Protein AF-A0A6I7HTK8-F1 (afdb_monomer_lite)

Secondary structure (DSSP, 8-state):
-EEEEES-TTSHHHHHHHHHTTT-SEEEEEES-HHHHHHHHHHHTTSS-GGGEEEEE--STT------

pLDDT: mean 95.99, std 4.66, range [68.62, 98.56]

Sequence (68 aa):
MRSLEVGCGPGVLASLIAERLSGECFVLGIDRSVKAVAAARASVTAFAFPNALSFRQASAEELALPRT

Structure (mmCIF, N/CA/C/O backbone):
data_AF-A0A6I7HTK8-F1
#
_entry.id   AF-A0A6I7HTK8-F1
#
loop_
_atom_site.group_PDB
_atom_site.id
_atom_site.type_symbol
_atom_site.label_atom_id
_atom_site.label_alt_id
_atom_site.label_comp_id
_atom_site.label_asym_id
_atom_site.label_entity_id
_atom_site.label_seq_id
_atom_site.pdbx_PDB_ins_code
_atom_site.Cartn_x
_atom_site.Cartn_y
_atom_site.Cartn_z
_atom_site.occupancy
_atom_site.B_iso_or_equiv
_atom_site.auth_seq_id
_atom_site.auth_comp_id
_atom_site.auth_asym_id
_atom_site.auth_atom_id
_atom_site.pdbx_PDB_model_num
ATOM 1 N N . MET A 1 1 ? -15.394 2.828 2.307 1.00 93.31 1 MET A N 1
ATOM 2 C CA . MET A 1 1 ? -14.869 3.324 1.003 1.00 93.31 1 MET A CA 1
ATOM 3 C C . MET A 1 1 ? -13.735 2.415 0.520 1.00 93.31 1 MET A C 1
ATOM 5 O O . MET A 1 1 ? -13.017 1.903 1.370 1.00 93.31 1 MET A O 1
ATOM 9 N N . ARG A 1 2 ? -13.552 2.204 -0.796 1.00 96.00 2 ARG A N 1
ATOM 10 C CA . ARG A 1 2 ? -12.391 1.480 -1.360 1.00 96.00 2 ARG A CA 1
ATOM 11 C C . ARG A 1 2 ? -11.624 2.398 -2.313 1.00 96.00 2 ARG A C 1
ATOM 13 O O . ARG A 1 2 ? -12.250 3.002 -3.176 1.00 96.00 2 ARG A O 1
ATOM 20 N N . SER A 1 3 ? -10.310 2.496 -2.144 1.00 96.38 3 SER A N 1
ATOM 21 C CA . SER A 1 3 ? -9.427 3.375 -2.914 1.00 96.38 3 SER A CA 1
ATOM 22 C C . SER A 1 3 ? -8.255 2.594 -3.511 1.00 96.38 3 SER A C 1
ATOM 24 O O . SER A 1 3 ? -7.808 1.599 -2.935 1.00 96.38 3 SER A O 1
ATOM 26 N N . LEU A 1 4 ? -7.768 3.054 -4.662 1.00 97.44 4 LEU A N 1
ATOM 27 C CA . LEU A 1 4 ? -6.585 2.541 -5.346 1.00 97.44 4 LEU A CA 1
ATOM 28 C C . LEU A 1 4 ? -5.571 3.678 -5.491 1.00 97.44 4 LEU A C 1
ATOM 30 O O . LEU A 1 4 ? -5.889 4.714 -6.069 1.00 97.44 4 LEU A O 1
ATOM 34 N N . GLU A 1 5 ? -4.353 3.459 -5.010 1.00 98.19 5 GLU A N 1
ATOM 35 C CA . GLU A 1 5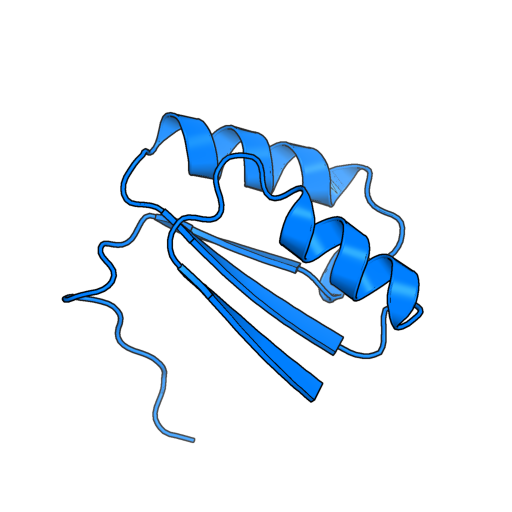 ? -3.214 4.353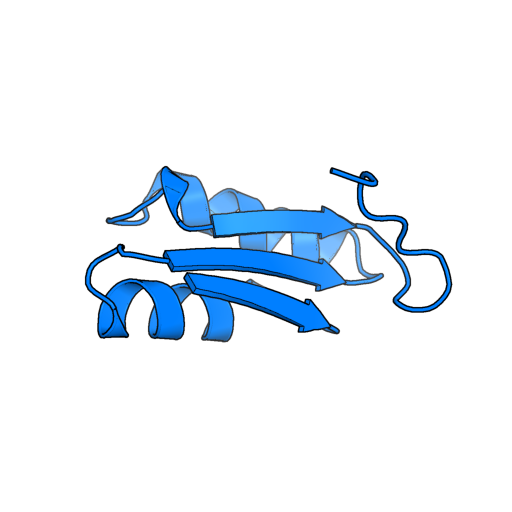 -5.203 1.00 98.19 5 GLU A CA 1
ATOM 36 C C . GLU A 1 5 ? -2.237 3.733 -6.210 1.00 98.19 5 GLU A C 1
ATOM 38 O O . GLU A 1 5 ? -1.721 2.634 -5.994 1.00 98.19 5 GLU A O 1
ATOM 43 N N . VAL A 1 6 ? -1.976 4.441 -7.311 1.00 98.00 6 VAL A N 1
ATOM 44 C CA . VAL A 1 6 ? -0.998 4.045 -8.333 1.00 98.00 6 VAL A CA 1
ATOM 45 C C . VAL A 1 6 ? 0.300 4.813 -8.113 1.00 98.00 6 VAL A C 1
ATOM 47 O O . VAL A 1 6 ? 0.295 6.040 -8.130 1.00 98.00 6 VAL A O 1
ATOM 50 N N . GLY A 1 7 ? 1.407 4.088 -7.945 1.00 98.12 7 GLY A N 1
ATOM 51 C CA . GLY A 1 7 ? 2.694 4.666 -7.560 1.00 98.12 7 GLY A CA 1
ATOM 52 C C . GLY A 1 7 ? 2.773 4.920 -6.057 1.00 98.12 7 GLY A C 1
ATOM 53 O O . GLY A 1 7 ? 3.047 6.040 -5.637 1.00 98.12 7 GLY A O 1
ATOM 54 N N . CYS A 1 8 ? 2.506 3.892 -5.243 1.00 98.19 8 CYS A N 1
ATOM 55 C CA . CYS A 1 8 ? 2.353 4.062 -3.798 1.00 98.19 8 CYS A CA 1
ATOM 56 C C . CYS A 1 8 ? 3.652 4.386 -3.048 1.00 98.19 8 CYS A C 1
ATOM 58 O O . CYS A 1 8 ? 3.605 4.760 -1.873 1.00 98.19 8 CYS A O 1
ATOM 60 N N . GLY A 1 9 ? 4.825 4.196 -3.669 1.00 98.19 9 GLY A N 1
ATOM 61 C CA . GLY A 1 9 ? 6.096 4.380 -2.977 1.00 98.19 9 GLY A CA 1
ATOM 62 C C . GLY A 1 9 ? 6.132 3.570 -1.662 1.00 98.19 9 GLY A C 1
ATOM 63 O O . GLY A 1 9 ? 5.736 2.403 -1.658 1.00 98.19 9 GLY A O 1
ATOM 64 N N . PRO A 1 10 ? 6.561 4.162 -0.531 1.00 97.06 10 PRO A N 1
ATOM 65 C CA . PRO A 1 10 ? 6.549 3.516 0.786 1.00 97.06 10 PRO A CA 1
ATOM 66 C C . PRO A 1 10 ? 5.174 3.515 1.493 1.00 97.06 10 PRO A C 1
ATOM 68 O O . PRO A 1 10 ? 5.103 3.171 2.670 1.00 97.06 10 PRO A O 1
ATOM 71 N N . GLY A 1 11 ? 4.087 3.908 0.819 1.00 97.38 11 GLY A N 1
ATOM 72 C CA . GLY A 1 11 ? 2.717 3.824 1.342 1.00 97.38 11 GLY A CA 1
ATOM 73 C C . GLY A 1 11 ? 2.267 4.991 2.229 1.00 97.38 11 GLY A C 1
ATOM 74 O O . GLY A 1 11 ? 1.282 4.855 2.946 1.00 97.38 11 GLY A O 1
ATOM 75 N N . VAL A 1 12 ? 2.961 6.136 2.199 1.00 97.62 12 VAL A N 1
ATOM 76 C CA . VAL A 1 12 ? 2.673 7.287 3.082 1.00 97.62 12 VAL A CA 1
ATOM 77 C C . VAL A 1 12 ? 1.283 7.877 2.833 1.00 97.62 12 VAL A C 1
ATOM 79 O O . VAL A 1 12 ? 0.555 8.136 3.788 1.00 97.62 12 VAL A O 1
ATOM 82 N N . LEU A 1 13 ? 0.890 8.072 1.570 1.00 98.06 13 LEU A N 1
ATOM 83 C CA . LEU A 1 13 ? -0.426 8.627 1.242 1.00 98.06 13 LEU A CA 1
ATOM 84 C C . LEU A 1 13 ? -1.551 7.677 1.673 1.00 98.06 13 LEU A C 1
ATOM 86 O O . LEU A 1 13 ? -2.495 8.123 2.324 1.00 98.06 13 LEU A O 1
ATOM 90 N N . ALA 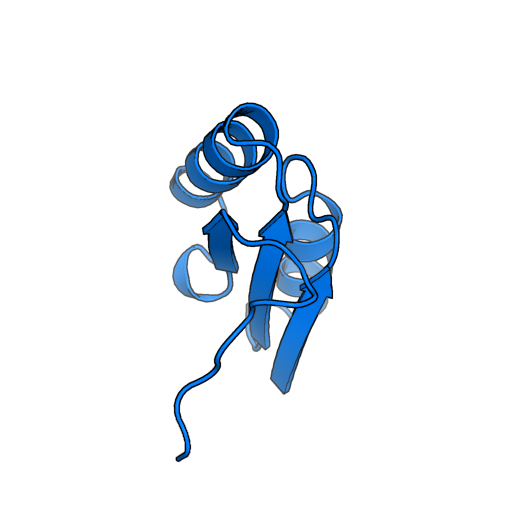A 1 14 ? -1.435 6.380 1.372 1.00 97.94 14 ALA A N 1
ATOM 91 C CA . ALA A 1 14 ? -2.384 5.374 1.841 1.00 97.94 14 ALA A CA 1
ATOM 92 C C . ALA A 1 14 ? -2.573 5.415 3.368 1.00 97.94 14 ALA A C 1
ATOM 94 O O . ALA A 1 14 ? -3.712 5.434 3.839 1.00 97.94 14 ALA A O 1
ATOM 95 N N . SER A 1 15 ? -1.480 5.504 4.135 1.00 97.19 15 SER A N 1
ATOM 96 C CA . SER A 1 15 ? -1.539 5.633 5.595 1.00 97.19 15 SER A CA 1
ATOM 97 C C . SER A 1 15 ? -2.264 6.904 6.041 1.00 97.19 15 SER A C 1
ATOM 99 O O . SER A 1 15 ? -3.158 6.824 6.879 1.00 97.19 15 SER A O 1
ATOM 101 N N . LEU A 1 16 ? -1.966 8.060 5.438 1.00 97.94 16 LEU A N 1
ATOM 102 C CA . LEU A 1 16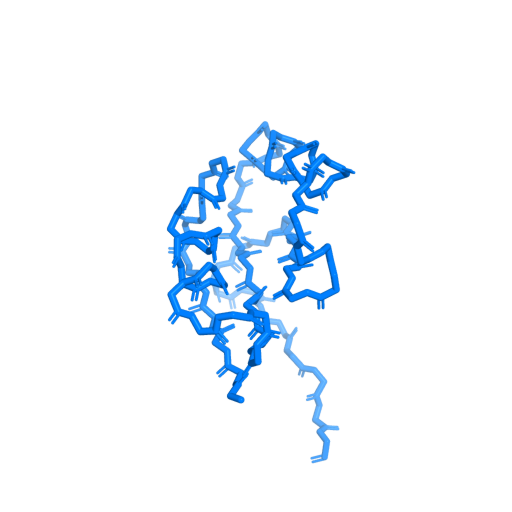 ? -2.644 9.322 5.763 1.00 97.94 16 LEU A CA 1
ATOM 103 C C . LEU A 1 16 ? -4.149 9.275 5.457 1.00 97.94 16 LEU A C 1
ATOM 105 O O . LEU A 1 16 ? -4.951 9.814 6.219 1.00 97.94 16 LEU A O 1
ATOM 109 N N . ILE A 1 17 ? -4.556 8.614 4.367 1.00 97.31 17 ILE A N 1
ATOM 110 C CA . ILE A 1 17 ? -5.975 8.398 4.044 1.00 97.31 17 ILE A CA 1
ATOM 111 C C . ILE A 1 17 ? -6.636 7.526 5.116 1.00 97.31 17 ILE A C 1
ATOM 113 O O . ILE A 1 17 ? -7.707 7.877 5.611 1.00 97.31 17 ILE A O 1
ATOM 117 N N . ALA A 1 18 ? -6.001 6.414 5.494 1.00 97.94 18 ALA A N 1
ATOM 118 C CA . ALA A 1 18 ? -6.537 5.511 6.506 1.00 97.94 18 ALA A CA 1
ATOM 119 C C . ALA A 1 18 ? -6.639 6.176 7.886 1.00 97.94 18 ALA A C 1
ATOM 121 O O . ALA A 1 18 ? -7.656 6.013 8.555 1.00 97.94 18 ALA A O 1
ATOM 122 N N . GLU A 1 19 ? -5.656 6.984 8.288 1.00 97.56 19 GLU A N 1
ATOM 123 C CA . GLU A 1 19 ? -5.731 7.795 9.511 1.00 97.56 19 GLU A CA 1
ATOM 124 C C . GLU A 1 19 ? -6.865 8.817 9.448 1.00 97.56 19 GLU A C 1
ATOM 126 O O . GLU A 1 19 ? -7.671 8.917 10.375 1.00 97.56 19 GLU A O 1
ATOM 131 N N . ARG A 1 20 ? -6.970 9.551 8.332 1.00 97.75 20 ARG A N 1
ATOM 132 C CA . ARG A 1 20 ? -7.993 10.586 8.142 1.00 97.75 20 ARG A CA 1
ATOM 133 C C . ARG A 1 20 ? -9.412 10.030 8.206 1.00 97.75 20 ARG A C 1
ATOM 135 O O . ARG A 1 20 ? -10.319 10.752 8.611 1.00 97.75 20 ARG A O 1
ATOM 142 N N . LEU A 1 21 ? -9.588 8.777 7.798 1.00 97.62 21 LEU A N 1
ATOM 143 C CA . LEU A 1 21 ? -10.860 8.061 7.816 1.00 97.62 21 LEU A CA 1
ATOM 144 C C . LEU A 1 21 ? -11.001 7.126 9.025 1.00 97.62 21 LEU A C 1
ATOM 146 O O . LEU A 1 21 ? -11.906 6.301 9.036 1.00 97.62 21 LEU A O 1
ATOM 150 N N . SER A 1 22 ? -10.114 7.221 10.023 1.00 97.56 22 SER A N 1
ATOM 151 C CA . SER A 1 22 ? -10.148 6.396 11.243 1.00 97.56 22 SER A CA 1
ATOM 152 C C . SER A 1 22 ? -10.236 4.885 10.970 1.00 97.56 22 SER A C 1
ATOM 154 O O . SER A 1 22 ? -10.895 4.142 11.690 1.00 97.56 22 SER A O 1
ATOM 156 N N . GLY A 1 23 ? -9.585 4.424 9.900 1.00 97.56 23 GLY A N 1
ATOM 157 C CA . GLY A 1 23 ? -9.606 3.030 9.460 1.00 97.56 23 GLY A CA 1
ATOM 158 C C . GLY A 1 23 ? -10.877 2.596 8.720 1.00 97.56 23 GLY A C 1
ATOM 159 O O . GLY A 1 23 ? -10.933 1.461 8.255 1.00 97.56 23 GLY A O 1
ATOM 160 N N . GLU A 1 24 ? -11.871 3.470 8.526 1.00 98.00 24 GLU A N 1
ATOM 161 C CA . GLU A 1 24 ? -13.137 3.173 7.828 1.00 98.00 24 GLU A CA 1
ATOM 162 C C . GLU A 1 24 ? -13.002 3.195 6.289 1.00 98.00 24 GLU A C 1
ATOM 164 O O . GLU A 1 24 ? -13.864 3.645 5.520 1.00 98.00 24 GLU A O 1
AT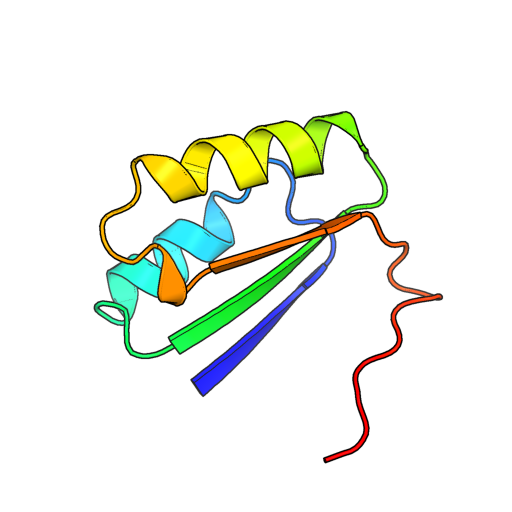OM 169 N N . CYS A 1 25 ? -11.883 2.676 5.795 1.00 97.75 25 CYS A N 1
ATOM 170 C CA . CYS A 1 25 ? -11.591 2.553 4.379 1.00 97.75 25 CYS A CA 1
ATOM 171 C C . CYS A 1 25 ? -10.715 1.339 4.090 1.00 97.75 25 CYS A C 1
ATOM 173 O O . CYS A 1 25 ? -10.094 0.765 4.976 1.00 97.75 25 CYS A O 1
ATOM 175 N N . PHE A 1 26 ? -10.624 0.998 2.811 1.00 97.81 26 PHE A N 1
ATOM 176 C CA . PHE A 1 26 ? -9.616 0.083 2.306 1.00 97.81 26 PHE A CA 1
ATOM 177 C C . PHE A 1 26 ? -8.842 0.767 1.184 1.00 97.81 26 PHE A C 1
ATOM 179 O O . PHE A 1 26 ? -9.440 1.142 0.173 1.00 97.81 26 PHE A O 1
ATOM 186 N N . VAL A 1 27 ? -7.532 0.920 1.352 1.00 98.12 27 VAL A N 1
ATOM 187 C CA . VAL A 1 27 ? -6.626 1.467 0.343 1.00 98.12 27 VAL A CA 1
ATOM 188 C C . VAL A 1 27 ? -5.722 0.351 -0.161 1.00 98.12 27 VAL A C 1
ATOM 190 O O . VAL A 1 27 ? -4.964 -0.253 0.598 1.00 98.12 27 VAL A O 1
ATOM 193 N N . LEU A 1 28 ? -5.802 0.083 -1.462 1.00 97.94 28 LEU A N 1
ATOM 194 C CA . LEU A 1 28 ? -4.828 -0.742 -2.160 1.00 97.94 28 LEU A CA 1
ATOM 195 C C . LEU A 1 28 ? -3.783 0.172 -2.803 1.00 97.94 28 LEU A C 1
ATOM 197 O O . LEU A 1 28 ? -4.117 0.919 -3.715 1.00 97.94 28 LEU A O 1
ATOM 201 N N . GLY A 1 29 ? -2.530 0.086 -2.368 1.00 98.19 29 GLY A N 1
ATOM 202 C CA . GLY A 1 29 ? -1.403 0.720 -3.048 1.00 98.19 29 GLY A CA 1
ATOM 203 C C . GLY A 1 29 ? -0.711 -0.240 -4.013 1.00 98.19 29 GLY A C 1
ATOM 204 O O . GLY A 1 29 ? -0.470 -1.407 -3.676 1.00 98.19 29 GLY A O 1
ATOM 205 N N . ILE A 1 30 ? -0.378 0.244 -5.209 1.00 98.56 30 ILE A N 1
ATOM 206 C CA . ILE A 1 30 ? 0.454 -0.483 -6.169 1.00 98.56 30 ILE A CA 1
ATOM 207 C C . ILE A 1 30 ? 1.675 0.320 -6.597 1.00 98.56 30 ILE A C 1
ATOM 209 O O . ILE A 1 30 ? 1.618 1.538 -6.748 1.00 98.56 30 ILE A O 1
ATOM 213 N N . ASP A 1 31 ? 2.777 -0.380 -6.837 1.00 98.56 31 ASP A N 1
ATOM 214 C CA . ASP A 1 31 ? 3.992 0.190 -7.414 1.00 98.56 31 ASP A CA 1
ATOM 215 C C . ASP A 1 31 ? 4.750 -0.888 -8.204 1.00 98.56 31 ASP A C 1
ATOM 217 O O . ASP A 1 31 ? 4.696 -2.077 -7.871 1.00 98.56 31 ASP A O 1
ATOM 221 N N . ARG A 1 32 ? 5.487 -0.486 -9.245 1.00 98.19 32 ARG A N 1
ATOM 222 C CA . ARG A 1 32 ? 6.350 -1.399 -10.014 1.00 98.19 32 ARG A CA 1
ATOM 223 C C . ARG A 1 32 ? 7.640 -1.748 -9.267 1.00 98.19 32 ARG A C 1
ATOM 225 O O . ARG A 1 32 ? 8.247 -2.788 -9.523 1.00 98.19 32 ARG A O 1
ATOM 232 N N . SER A 1 33 ? 8.060 -0.895 -8.335 1.00 98.31 33 SER A N 1
ATOM 233 C CA . SER A 1 33 ? 9.268 -1.060 -7.538 1.00 98.31 33 SER A CA 1
ATOM 234 C C . SER A 1 33 ? 9.055 -2.059 -6.400 1.00 98.31 33 SER A C 1
ATOM 236 O O . SER A 1 33 ? 8.377 -1.772 -5.413 1.00 98.31 33 SER A O 1
ATOM 238 N N . VAL A 1 34 ? 9.727 -3.213 -6.484 1.00 98.19 34 VAL A N 1
ATOM 239 C CA . VAL A 1 34 ? 9.800 -4.207 -5.393 1.00 98.19 34 VAL A CA 1
ATOM 240 C C . VAL A 1 34 ? 10.223 -3.545 -4.078 1.00 98.19 34 VAL A C 1
ATOM 242 O O . VAL A 1 34 ? 9.652 -3.818 -3.025 1.00 98.19 34 VAL A O 1
ATOM 245 N N . LYS A 1 35 ? 11.210 -2.640 -4.145 1.00 98.44 35 LYS A N 1
ATOM 246 C CA . LYS A 1 35 ? 11.748 -1.928 -2.980 1.00 98.44 35 LYS A CA 1
ATOM 247 C C . LYS A 1 35 ? 10.690 -1.038 -2.323 1.00 98.44 35 LYS A C 1
ATOM 249 O O . LYS A 1 35 ? 10.599 -1.021 -1.099 1.00 98.44 35 LYS A O 1
ATOM 254 N N . ALA A 1 36 ? 9.901 -0.322 -3.124 1.00 98.19 36 ALA A N 1
ATOM 255 C CA . ALA A 1 36 ? 8.826 0.533 -2.628 1.00 98.19 36 ALA A CA 1
ATOM 256 C C . ALA A 1 36 ? 7.750 -0.298 -1.915 1.00 98.19 36 ALA A C 1
ATOM 258 O O . ALA A 1 36 ? 7.443 -0.050 -0.751 1.00 98.19 36 ALA A O 1
ATOM 259 N N . VAL A 1 37 ? 7.276 -1.364 -2.565 1.00 98.31 37 VAL A N 1
ATOM 260 C CA . VAL A 1 37 ? 6.243 -2.251 -2.009 1.00 98.31 37 VAL A CA 1
ATOM 261 C C . VAL A 1 37 ? 6.715 -2.962 -0.744 1.00 98.31 37 VAL A C 1
ATOM 263 O O . VAL A 1 37 ? 5.937 -3.113 0.194 1.00 98.31 37 VAL A O 1
ATOM 266 N N . ALA A 1 38 ? 7.979 -3.388 -0.680 1.00 98.19 38 ALA A N 1
ATOM 267 C CA . ALA A 1 38 ? 8.539 -3.987 0.529 1.00 98.19 38 ALA A CA 1
ATOM 268 C C . ALA A 1 38 ? 8.533 -2.997 1.706 1.00 98.19 38 ALA A C 1
ATOM 270 O O . ALA A 1 38 ? 8.110 -3.361 2.803 1.00 98.19 38 ALA A O 1
ATOM 271 N N . ALA A 1 39 ? 8.929 -1.741 1.467 1.00 97.94 39 ALA A N 1
ATOM 272 C CA . ALA A 1 39 ? 8.870 -0.686 2.479 1.00 97.94 39 ALA A CA 1
ATOM 273 C C . ALA A 1 39 ? 7.425 -0.383 2.913 1.00 97.94 39 ALA A C 1
ATOM 275 O O . ALA A 1 39 ? 7.155 -0.280 4.108 1.00 97.94 39 ALA A O 1
ATOM 276 N N . ALA A 1 40 ? 6.489 -0.321 1.962 1.00 98.06 40 ALA A N 1
ATOM 277 C CA . ALA A 1 40 ? 5.074 -0.103 2.247 1.00 98.06 40 ALA A CA 1
ATOM 278 C C . ALA A 1 40 ? 4.450 -1.246 3.061 1.00 98.06 40 ALA A C 1
ATOM 280 O O . ALA A 1 40 ? 3.707 -1.013 4.002 1.00 98.06 40 ALA A O 1
ATOM 281 N N . ARG A 1 41 ? 4.786 -2.507 2.770 1.00 97.69 41 ARG A N 1
ATOM 282 C CA . ARG A 1 41 ? 4.312 -3.649 3.574 1.00 97.69 41 ARG A CA 1
ATOM 283 C C . ARG A 1 41 ? 4.872 -3.637 4.990 1.00 97.69 41 ARG A C 1
ATOM 285 O O . ARG A 1 41 ? 4.149 -3.974 5.921 1.00 97.69 41 ARG A O 1
ATOM 292 N N . ALA A 1 42 ? 6.135 -3.247 5.156 1.00 96.12 42 ALA A N 1
ATOM 293 C CA . ALA A 1 42 ? 6.752 -3.146 6.474 1.00 96.12 42 ALA A CA 1
ATOM 294 C C . ALA A 1 42 ? 6.074 -2.083 7.356 1.00 96.12 42 ALA A C 1
ATOM 296 O O . ALA A 1 42 ? 5.983 -2.280 8.567 1.00 96.12 42 ALA A O 1
ATOM 297 N N . SER A 1 43 ? 5.560 -0.994 6.767 1.00 91.62 43 SER A N 1
ATOM 298 C CA . SER A 1 43 ? 4.861 0.050 7.525 1.00 91.62 43 SER A CA 1
ATOM 299 C C . SER A 1 43 ? 3.493 -0.401 8.056 1.00 91.62 43 SER A C 1
ATOM 301 O O . SER A 1 43 ? 3.085 0.067 9.116 1.00 91.62 43 SER A O 1
ATOM 303 N N . VAL A 1 44 ? 2.822 -1.364 7.403 1.00 94.38 44 VAL A N 1
ATOM 304 C CA . VAL A 1 44 ? 1.505 -1.884 7.831 1.00 94.38 44 VAL A CA 1
ATOM 305 C C . VAL A 1 44 ? 1.559 -2.555 9.203 1.00 94.38 44 VAL A C 1
ATOM 307 O O . VAL A 1 44 ? 0.649 -2.367 10.003 1.00 94.38 44 VAL A O 1
ATOM 310 N N . THR A 1 45 ? 2.613 -3.319 9.503 1.00 88.19 45 THR A N 1
ATOM 311 C CA . THR A 1 45 ? 2.704 -4.106 10.749 1.00 88.19 45 THR A CA 1
ATOM 312 C C . THR A 1 45 ? 2.645 -3.237 12.007 1.00 88.19 45 THR A C 1
ATOM 314 O O . THR A 1 45 ? 2.130 -3.676 13.030 1.00 88.19 45 THR A O 1
ATOM 317 N N . ALA A 1 46 ? 3.159 -2.007 11.935 1.00 86.75 46 ALA A N 1
ATOM 318 C CA . ALA A 1 46 ? 3.164 -1.053 13.043 1.00 86.75 46 ALA A CA 1
ATOM 319 C C . ALA A 1 46 ? 2.035 -0.009 12.952 1.00 86.75 46 ALA A C 1
ATOM 321 O O . ALA A 1 46 ? 1.973 0.903 13.775 1.00 86.75 46 ALA A O 1
ATOM 322 N N . PHE A 1 47 ? 1.168 -0.101 11.942 1.00 95.56 47 PHE A N 1
ATOM 323 C CA . PHE A 1 47 ? 0.145 0.901 11.672 1.00 95.56 47 PHE A CA 1
ATOM 324 C C . PHE A 1 47 ? -1.107 0.681 12.530 1.00 95.56 47 PHE A C 1
ATOM 326 O O . PHE A 1 47 ? -1.481 -0.453 12.818 1.00 95.56 47 PHE A O 1
ATOM 333 N N . ALA A 1 48 ? -1.791 1.765 12.909 1.00 96.56 48 ALA A N 1
ATOM 334 C CA . ALA A 1 48 ? -2.974 1.710 13.775 1.00 96.56 48 ALA A CA 1
ATOM 335 C C . ALA A 1 48 ? -4.178 0.991 13.132 1.00 96.56 48 ALA A C 1
ATOM 337 O O . ALA A 1 48 ? -5.011 0.423 13.837 1.00 96.56 48 ALA A O 1
ATOM 338 N N . PHE A 1 49 ? -4.255 0.984 11.796 1.00 97.38 49 PHE A N 1
ATOM 339 C CA . PHE A 1 49 ? -5.346 0.370 11.034 1.00 97.38 49 PHE A CA 1
ATOM 340 C C . PHE A 1 49 ? -4.798 -0.631 10.003 1.00 97.38 49 PHE A C 1
ATOM 342 O O . PHE A 1 49 ? -4.911 -0.403 8.797 1.00 97.38 49 PHE A O 1
ATOM 349 N N . PRO A 1 50 ? -4.184 -1.749 10.430 1.00 95.31 50 PRO A N 1
ATOM 350 C CA . PRO A 1 50 ? -3.458 -2.644 9.525 1.00 95.31 50 PRO A CA 1
ATOM 351 C C . PRO A 1 50 ? -4.371 -3.304 8.479 1.00 95.31 50 PRO A C 1
ATOM 353 O O . PRO A 1 50 ? -3.932 -3.622 7.380 1.00 95.31 50 PRO A O 1
ATOM 356 N N . ASN A 1 51 ? -5.665 -3.445 8.785 1.00 96.75 51 ASN A N 1
ATOM 357 C CA . ASN A 1 51 ? -6.668 -3.988 7.865 1.00 96.75 51 ASN A CA 1
ATOM 358 C C . ASN A 1 51 ? -7.171 -2.967 6.828 1.00 96.75 51 ASN A C 1
ATOM 360 O O . ASN A 1 51 ? -7.856 -3.349 5.880 1.00 96.75 51 ASN A O 1
ATOM 364 N N . ALA A 1 52 ? -6.851 -1.681 6.998 1.00 97.94 52 ALA A N 1
ATOM 365 C CA . ALA A 1 52 ? -7.244 -0.628 6.066 1.00 97.94 52 ALA A CA 1
ATOM 366 C C . ALA A 1 52 ? -6.295 -0.522 4.861 1.00 97.94 52 ALA A C 1
ATOM 368 O O . ALA A 1 52 ? -6.625 0.159 3.892 1.00 97.94 52 ALA A O 1
ATOM 369 N N . LEU A 1 53 ? -5.131 -1.180 4.904 1.00 98.25 53 LEU A N 1
ATOM 370 C CA . LEU A 1 53 ? -4.065 -1.035 3.915 1.00 98.25 53 LEU A CA 1
ATOM 371 C C . LEU A 1 53 ? -3.684 -2.379 3.293 1.00 98.25 53 LEU A C 1
ATOM 373 O O . LEU A 1 53 ? -3.567 -3.399 3.968 1.00 98.25 53 LEU A O 1
ATOM 377 N N . SER A 1 54 ? -3.415 -2.375 1.991 1.00 97.81 54 SER A N 1
ATOM 378 C CA . SER A 1 54 ? -2.768 -3.492 1.307 1.00 97.81 54 SER A CA 1
ATOM 379 C C . SER A 1 54 ? -1.845 -2.974 0.215 1.00 97.81 54 SER A C 1
ATOM 381 O O . SER A 1 54 ? -2.162 -1.990 -0.448 1.00 97.81 54 SER A O 1
ATOM 383 N N . PHE A 1 55 ? -0.718 -3.652 -0.003 1.00 98.12 55 PHE A N 1
ATOM 384 C CA . PHE A 1 55 ? 0.272 -3.245 -0.998 1.00 98.12 55 PHE A CA 1
ATOM 385 C C . PHE A 1 55 ? 0.654 -4.403 -1.918 1.00 98.12 55 PHE A C 1
ATOM 387 O O . PHE A 1 55 ? 1.018 -5.500 -1.465 1.00 98.12 55 PHE A O 1
ATOM 394 N N . ARG A 1 56 ? 0.598 -4.160 -3.229 1.00 97.50 56 ARG A N 1
ATOM 395 C CA . ARG A 1 56 ? 0.928 -5.137 -4.276 1.00 97.50 56 ARG A CA 1
ATOM 396 C C . ARG A 1 56 ? 1.979 -4.566 -5.218 1.00 97.50 56 ARG A C 1
ATOM 398 O O . ARG A 1 56 ? 1.876 -3.426 -5.650 1.00 97.50 56 ARG A O 1
ATOM 405 N N . GLN A 1 57 ? 2.957 -5.390 -5.579 1.00 98.06 57 GLN A N 1
ATOM 406 C CA . GLN A 1 57 ? 3.809 -5.070 -6.713 1.00 98.06 57 GLN A CA 1
ATOM 407 C C . GLN A 1 57 ? 3.029 -5.345 -7.991 1.00 98.06 57 GLN A C 1
ATOM 409 O O . GLN A 1 57 ? 2.592 -6.473 -8.213 1.00 98.06 57 GLN A O 1
ATOM 414 N N . ALA A 1 58 ? 2.828 -4.306 -8.789 1.00 97.31 58 ALA A N 1
ATOM 415 C CA . ALA A 1 58 ? 2.167 -4.383 -10.081 1.00 97.31 58 ALA A CA 1
ATOM 416 C C . ALA A 1 58 ? 2.494 -3.128 -10.894 1.00 97.31 58 ALA A C 1
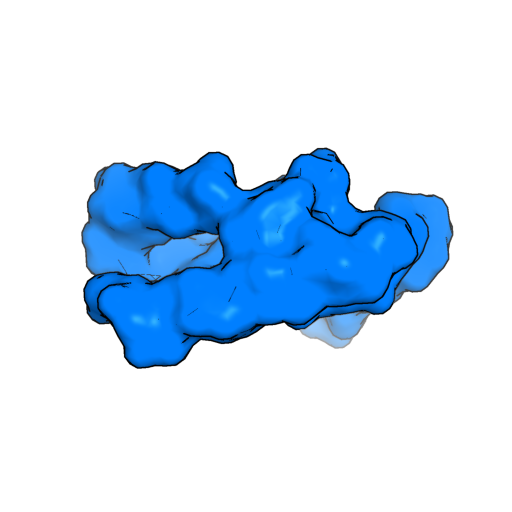ATOM 418 O O . ALA A 1 58 ? 2.686 -2.045 -10.334 1.00 97.31 58 ALA A O 1
ATOM 419 N N . SER A 1 59 ? 2.518 -3.266 -12.216 1.00 97.19 59 SER A N 1
ATOM 420 C CA . SER A 1 59 ? 2.333 -2.119 -13.098 1.00 97.19 59 SER A CA 1
ATOM 421 C C . SER A 1 59 ? 0.858 -1.688 -13.060 1.00 97.19 59 SER A C 1
ATOM 423 O O . SER A 1 59 ? -0.023 -2.471 -12.689 1.00 97.19 59 SER A O 1
ATOM 425 N N . ALA A 1 60 ? 0.577 -0.431 -13.399 1.00 96.31 60 ALA A N 1
ATOM 426 C CA . ALA A 1 60 ? -0.802 0.054 -13.441 1.00 96.31 60 ALA A CA 1
ATOM 427 C C . ALA A 1 60 ? -1.572 -0.601 -14.595 1.00 96.31 60 ALA A C 1
ATOM 429 O O . ALA A 1 60 ? -2.758 -0.896 -14.486 1.00 96.31 60 ALA A O 1
ATOM 430 N N . GLU A 1 61 ? -0.850 -0.853 -15.680 1.00 96.38 61 GLU A N 1
ATOM 431 C CA . GLU A 1 61 ? -1.310 -1.393 -16.946 1.00 96.38 61 GLU A CA 1
ATOM 432 C C . GLU A 1 61 ? -1.732 -2.868 -16.829 1.00 96.38 61 GLU A C 1
ATOM 434 O O . GLU A 1 61 ? -2.646 -3.305 -17.523 1.00 96.38 61 GLU A O 1
ATOM 439 N N . GLU A 1 62 ? -1.111 -3.628 -15.921 1.00 94.00 62 GLU A N 1
ATOM 440 C CA . GLU A 1 62 ? -1.381 -5.060 -15.710 1.00 94.00 62 GLU A CA 1
ATOM 441 C C . GLU A 1 62 ? -2.232 -5.329 -14.458 1.00 94.00 62 GLU A C 1
ATOM 443 O O . GLU A 1 62 ? -2.475 -6.486 -14.093 1.00 94.00 62 GLU A O 1
ATOM 448 N N . LEU A 1 63 ? -2.693 -4.283 -13.761 1.00 94.44 63 LEU A N 1
ATOM 449 C CA . LEU A 1 63 ? -3.492 -4.457 -12.555 1.00 94.44 63 LEU A CA 1
ATOM 450 C C . LEU A 1 63 ? -4.866 -5.051 -12.891 1.00 94.44 63 LEU A C 1
ATOM 452 O O . LEU A 1 63 ? -5.790 -4.358 -13.309 1.00 94.44 63 LEU A O 1
ATOM 456 N N . ALA A 1 64 ? -5.040 -6.329 -12.568 1.00 92.75 64 ALA A N 1
ATOM 457 C CA . ALA A 1 64 ? -6.351 -6.952 -12.472 1.00 92.75 64 ALA A CA 1
ATOM 458 C C . ALA A 1 64 ? -6.903 -6.859 -11.038 1.00 92.75 64 ALA A C 1
ATOM 460 O O . ALA A 1 64 ? -6.216 -7.174 -10.049 1.00 92.75 64 ALA A O 1
ATOM 461 N N . LEU A 1 65 ? -8.171 -6.457 -10.936 1.00 90.44 65 LEU A N 1
ATOM 462 C CA . LEU A 1 65 ? -8.981 -6.567 -9.726 1.00 90.44 65 LEU A CA 1
ATOM 463 C C . LEU A 1 65 ? -10.023 -7.681 -9.910 1.00 90.44 65 LEU A C 1
ATOM 465 O O . LEU A 1 65 ? -10.519 -7.863 -11.025 1.00 90.44 65 LEU A O 1
ATOM 469 N N . PRO A 1 66 ? -10.373 -8.424 -8.844 1.00 86.00 66 PRO A N 1
ATOM 470 C CA . PRO A 1 66 ? -11.449 -9.405 -8.911 1.00 86.00 66 PRO A CA 1
ATOM 471 C C . PRO A 1 66 ? -12.751 -8.738 -9.364 1.00 86.00 66 PRO A C 1
ATOM 473 O O . PRO A 1 66 ? -13.084 -7.651 -8.887 1.00 86.00 66 PRO A O 1
ATOM 476 N N . ARG A 1 67 ? -13.491 -9.397 -10.260 1.00 81.00 67 ARG A N 1
ATOM 477 C CA . ARG A 1 67 ? -14.876 -9.022 -10.560 1.00 81.00 67 ARG A CA 1
ATOM 478 C C . ARG A 1 67 ? -15.746 -9.568 -9.430 1.00 81.00 67 ARG A C 1
ATOM 480 O O . ARG A 1 67 ? -15.811 -10.782 -9.258 1.00 81.00 67 ARG A O 1
ATOM 487 N N . THR A 1 68 ? -16.305 -8.668 -8.631 1.00 68.62 68 THR A N 1
ATOM 488 C CA . THR A 1 68 ? -17.338 -8.959 -7.624 1.00 68.62 68 THR A CA 1
ATOM 489 C C . THR A 1 68 ? -18.712 -8.929 -8.255 1.00 68.62 68 THR A C 1
ATOM 491 O O . THR A 1 68 ? -18.918 -8.007 -9.077 1.00 68.62 68 THR A O 1
#

Radius of gyration: 11.24 Å; chains: 1; bounding box: 29×20×31 Å

InterPro domains:
  IPR025714 Methyltransferase domain [PF13847] (1-64)
  IPR029063 S-adenosyl-L-methionine-dependent methyltransferase superfamily [G3DSA:3.40.50.150] (1-68)
  IPR029063 S-adenosyl-L-methionine-dependent methyltransferase superfamily [SSF53335] (2-66)

Foldseek 3Di:
DEEEAEACFLPPVLLVVCVVVVLPAAYEYEDQDPNRQVNNLVVLVVHPNSRNYDYDYDHPVPDDDDDD

Organism: NCBI:txid1197950